Protein AF-A0AAV6HVQ5-F1 (afdb_monomer)

Solvent-accessible surface area (backbone atoms only — not comparable to full-atom values): 6352 Å² total; per-residue (Å²): 132,84,78,83,80,90,80,82,89,80,84,79,56,62,56,71,58,23,52,97,43,98,58,34,70,53,54,78,46,40,84,62,50,70,72,45,87,64,33,71,59,56,48,50,54,51,52,54,52,38,47,33,43,72,65,19,50,75,50,66,46,93,86,65,82,83,90,64,89,66,85,83,63,66,71,41,69,31,67,72,52,91,55,95,87,51,50,76,41,86,52,35,37,22,36,72,49,60,131

Foldseek 3Di:
DDPDDDDDDDDDDPCVLCPPPPCNVCVVCVVVLVPDPPSVVVVVVVNLVSCCQAPFAKAADPPDDDPDDPVPDEQDFAWPDPDDVTDTDRRIGGYDYHD

Secondary structure (DSSP, 8-state):
-PPPP--------HHHHHTTSTTTHHHHHHHHHTTSTTHHHHHHHHHHHHHHHHH-EEEE-TT----S--TT--SEEEES-SSTTPPEEEEEEEEPPP-

InterPro domains:
  IPR007577 Glycosyltransferase, DXD sugar-binding motif [PF04488] (10-74)
  IPR029044 Nucleotide-diphospho-sugar transferases [SSF53448] (6-98)
  IPR044789 Putative alpha 1,4-glycosyltransferase, plant [PTHR47213] (4-98)

Sequence (99 aa):
MFASFKVAVVMPNLDELLKDTPTHIFASVWFEWRKINFYATHYSELVRLAALYKYGGLYLDSDILVLRPLSSLNNTVGLEDLQAGSSLNGAVMSFGKHR

Radius of gyration: 15.58 Å; Cα contacts (8 Å, |Δi|>4): 96; chains: 1; bounding box: 38×40×37 Å

Structure (mmCIF, N/CA/C/O backbone):
data_AF-A0AAV6HVQ5-F1
#
_entry.id   AF-A0AAV6HVQ5-F1
#
loop_
_atom_site.group_PDB
_atom_site.id
_atom_site.type_symbol
_atom_site.label_atom_id
_atom_site.label_alt_id
_atom_site.label_comp_id
_atom_site.label_asym_id
_atom_site.label_entity_id
_atom_site.label_seq_id
_atom_site.pdbx_PDB_ins_code
_atom_site.Cartn_x
_atom_site.Cartn_y
_atom_site.Cartn_z
_atom_site.occupancy
_atom_site.B_iso_or_equiv
_atom_site.auth_seq_id
_atom_site.auth_comp_id
_atom_site.auth_asym_id
_atom_site.auth_atom_id
_atom_site.pdbx_PDB_model_num
ATOM 1 N N . MET A 1 1 ? -18.124 -14.095 22.146 1.00 42.81 1 MET A N 1
ATOM 2 C CA . MET A 1 1 ? -17.723 -15.013 21.059 1.00 42.81 1 MET A CA 1
ATOM 3 C C . MET A 1 1 ? -16.739 -14.252 20.189 1.00 42.81 1 MET A C 1
ATOM 5 O O . MET A 1 1 ? -17.147 -13.288 19.556 1.00 42.81 1 MET A O 1
ATOM 9 N N . PHE A 1 2 ? -15.443 -14.564 20.257 1.00 48.34 2 PHE A N 1
ATOM 10 C CA . PHE A 1 2 ? -14.461 -13.921 19.382 1.00 48.34 2 PHE A CA 1
ATOM 11 C C . PHE A 1 2 ? -14.695 -14.446 17.965 1.00 48.34 2 PHE A C 1
ATOM 13 O O . PHE A 1 2 ? -14.650 -15.655 17.747 1.00 48.34 2 PHE A O 1
ATOM 20 N N . ALA A 1 3 ? -15.028 -13.564 17.026 1.00 63.44 3 ALA A N 1
ATOM 21 C CA . ALA A 1 3 ? -15.105 -13.947 15.625 1.00 63.44 3 ALA A CA 1
ATOM 22 C C . ALA A 1 3 ? -13.708 -14.395 15.170 1.00 63.44 3 ALA A C 1
ATOM 24 O O . ALA A 1 3 ? -12.722 -13.701 15.415 1.00 63.44 3 ALA A O 1
ATOM 25 N N . SER A 1 4 ? -13.610 -15.559 14.529 1.00 79.44 4 SER A N 1
ATOM 26 C CA . SER A 1 4 ? -12.364 -16.005 13.908 1.00 79.44 4 SER A CA 1
ATOM 27 C C . SER A 1 4 ? -12.012 -15.057 12.759 1.00 79.44 4 SER A C 1
ATOM 29 O O . SER A 1 4 ? -12.784 -14.939 11.802 1.00 79.44 4 SER A O 1
ATOM 31 N N . PHE A 1 5 ? -10.864 -14.387 12.837 1.00 80.69 5 PHE A N 1
ATOM 32 C CA . PHE A 1 5 ? -10.365 -13.568 11.736 1.00 80.69 5 PHE A CA 1
ATOM 33 C C . PHE A 1 5 ? -9.918 -14.462 10.576 1.00 80.69 5 PHE A C 1
ATOM 35 O O . PHE A 1 5 ? -9.244 -15.472 10.778 1.00 80.69 5 PHE A O 1
ATOM 42 N N . LYS A 1 6 ? -10.282 -14.083 9.348 1.00 88.19 6 LYS A N 1
ATOM 43 C CA . LYS A 1 6 ? -9.747 -14.702 8.131 1.00 88.19 6 LYS A CA 1
ATOM 44 C C . LYS A 1 6 ? -8.474 -13.958 7.753 1.00 88.19 6 LYS A C 1
ATOM 46 O O . LYS A 1 6 ? -8.549 -12.835 7.265 1.00 88.19 6 LYS A O 1
ATOM 51 N N . VAL A 1 7 ? -7.327 -14.574 8.007 1.00 88.19 7 VAL A N 1
ATOM 52 C CA . VAL A 1 7 ? -6.012 -14.008 7.692 1.00 88.19 7 VAL A CA 1
ATOM 53 C C . VAL A 1 7 ? -5.368 -14.857 6.605 1.00 88.19 7 VAL A C 1
ATOM 55 O O . VAL A 1 7 ? -5.323 -16.080 6.719 1.00 88.19 7 VAL A O 1
ATOM 58 N N . ALA A 1 8 ? -4.874 -14.204 5.557 1.00 91.88 8 ALA A N 1
ATOM 59 C CA . ALA A 1 8 ? -4.055 -14.821 4.524 1.00 91.88 8 ALA A CA 1
ATOM 60 C C . ALA A 1 8 ? -2.690 -14.132 4.508 1.00 91.88 8 ALA A C 1
ATOM 62 O O . ALA A 1 8 ? -2.615 -12.905 4.546 1.00 91.88 8 ALA A O 1
ATOM 63 N N . VAL A 1 9 ? -1.622 -14.924 4.446 1.00 91.38 9 VAL A N 1
ATOM 64 C CA . VAL A 1 9 ? -0.256 -14.426 4.262 1.00 91.38 9 VAL A CA 1
ATOM 65 C C . VAL A 1 9 ? 0.146 -14.747 2.834 1.00 91.38 9 VAL A C 1
ATOM 67 O O . VAL A 1 9 ? 0.098 -15.905 2.420 1.00 91.38 9 VAL A O 1
ATOM 70 N N . VAL A 1 10 ? 0.503 -13.719 2.073 1.00 89.25 10 VAL A N 1
ATOM 71 C CA . VAL A 1 10 ? 0.854 -13.843 0.658 1.00 89.25 10 VAL A CA 1
ATOM 72 C C . VAL A 1 10 ? 2.184 -13.153 0.395 1.00 89.25 10 VAL A C 1
ATOM 74 O O . VAL A 1 10 ? 2.457 -12.089 0.946 1.00 89.25 10 VAL A O 1
ATOM 77 N N . MET A 1 11 ? 3.000 -13.749 -0.471 1.00 89.75 11 MET A N 1
ATOM 78 C CA . MET A 1 11 ? 4.135 -13.070 -1.088 1.00 89.75 11 MET A CA 1
ATOM 79 C C . MET A 1 11 ? 3.723 -12.734 -2.524 1.00 89.75 11 MET A C 1
ATOM 81 O O . MET A 1 11 ? 3.706 -13.638 -3.361 1.00 89.75 11 MET A O 1
ATOM 85 N N . PRO A 1 12 ? 3.316 -11.488 -2.820 1.00 84.69 12 PRO A N 1
ATOM 86 C CA . PRO A 1 12 ? 2.873 -11.147 -4.161 1.00 84.69 12 PRO A CA 1
ATOM 87 C C . PRO A 1 12 ? 4.039 -11.264 -5.147 1.00 84.69 12 PRO A C 1
ATOM 89 O O . PRO A 1 12 ? 5.144 -10.789 -4.876 1.00 84.69 12 PRO A O 1
ATOM 92 N N . ASN A 1 13 ? 3.784 -11.866 -6.310 1.00 92.56 13 ASN A N 1
ATOM 93 C CA . ASN A 1 13 ? 4.664 -11.698 -7.457 1.00 92.56 13 ASN A CA 1
ATOM 94 C C . ASN A 1 13 ? 4.590 -10.226 -7.879 1.00 92.56 13 ASN A C 1
ATOM 96 O O . ASN A 1 13 ? 3.509 -9.718 -8.185 1.00 92.56 13 ASN A O 1
ATOM 100 N N . LEU A 1 14 ? 5.730 -9.535 -7.851 1.00 91.69 14 LEU A N 1
ATOM 101 C CA . LEU A 1 14 ? 5.773 -8.104 -8.122 1.00 91.69 14 LEU A CA 1
ATOM 102 C C . LEU A 1 14 ? 5.289 -7.782 -9.537 1.00 91.69 14 LEU A C 1
ATOM 104 O O . LEU A 1 14 ? 4.488 -6.872 -9.701 1.00 91.69 14 LEU A O 1
ATOM 108 N N . ASP A 1 15 ? 5.718 -8.541 -10.544 1.00 94.56 15 ASP A N 1
ATOM 109 C CA . ASP A 1 15 ? 5.301 -8.303 -11.928 1.00 94.56 15 ASP A CA 1
ATOM 110 C C . ASP A 1 15 ? 3.778 -8.438 -12.076 1.00 94.56 15 ASP A C 1
ATOM 112 O O . ASP A 1 15 ? 3.123 -7.553 -12.619 1.00 94.56 15 ASP A O 1
ATOM 116 N N . GLU A 1 16 ? 3.182 -9.475 -11.482 1.00 95.31 16 GLU A N 1
ATOM 117 C CA . GLU A 1 16 ? 1.728 -9.682 -11.503 1.00 95.31 16 GLU A CA 1
ATOM 118 C C . GLU A 1 16 ? 0.955 -8.607 -10.732 1.00 95.31 16 GLU A C 1
ATOM 120 O O . GLU A 1 16 ? -0.132 -8.193 -11.155 1.00 95.31 16 GLU A O 1
ATOM 125 N N . LEU A 1 17 ? 1.488 -8.151 -9.595 1.00 95.12 17 LEU A N 1
ATOM 126 C CA . LEU A 1 17 ? 0.873 -7.089 -8.803 1.00 95.12 17 LEU A CA 1
ATOM 127 C C . LEU A 1 17 ? 0.857 -5.773 -9.583 1.00 95.12 17 LEU A C 1
ATOM 129 O O . LEU A 1 17 ? -0.178 -5.109 -9.622 1.00 95.12 17 LEU A O 1
ATOM 133 N N . LEU A 1 18 ? 1.984 -5.425 -10.208 1.00 95.81 18 LEU A N 1
ATOM 134 C CA . LEU A 1 18 ? 2.147 -4.177 -10.952 1.00 95.81 18 LEU A CA 1
ATOM 135 C C . LEU A 1 18 ? 1.556 -4.237 -12.365 1.00 95.81 18 LEU A C 1
ATOM 137 O O . LEU A 1 18 ? 1.361 -3.198 -12.987 1.00 95.81 18 LEU A O 1
ATOM 141 N N . LYS A 1 19 ? 1.250 -5.427 -12.887 1.00 95.94 19 LYS A N 1
ATOM 142 C CA . LYS A 1 19 ? 0.605 -5.570 -14.190 1.00 95.94 19 LYS A CA 1
ATOM 143 C C . LYS A 1 19 ? -0.693 -4.762 -14.245 1.00 95.94 19 LYS A C 1
ATOM 145 O O . LYS A 1 19 ? -1.531 -4.867 -13.340 1.00 95.94 19 LYS A O 1
ATOM 150 N N . ASP A 1 20 ? -0.843 -4.013 -15.336 1.00 93.88 20 ASP A N 1
ATOM 151 C CA . ASP A 1 20 ? -1.959 -3.103 -15.627 1.00 93.88 20 ASP A CA 1
ATOM 152 C C . ASP A 1 20 ? -2.061 -1.897 -14.672 1.00 93.88 20 ASP A C 1
ATOM 154 O O . ASP A 1 20 ? -3.092 -1.230 -14.610 1.00 93.88 20 ASP A O 1
ATOM 158 N N . THR A 1 21 ? -0.989 -1.580 -13.938 1.00 94.69 21 THR A N 1
ATOM 159 C CA . THR A 1 21 ? -0.864 -0.321 -13.194 1.00 94.69 21 THR A CA 1
ATOM 160 C C . THR A 1 21 ? 0.116 0.625 -13.902 1.00 94.69 21 THR A C 1
ATOM 162 O O . THR A 1 21 ? 1.017 0.175 -14.620 1.00 94.69 21 THR A O 1
ATOM 165 N N . PRO A 1 22 ? 0.042 1.948 -13.650 1.00 94.19 22 PRO A N 1
ATOM 166 C CA . PRO A 1 22 ? 1.055 2.897 -14.126 1.00 94.19 22 PRO A CA 1
ATOM 167 C C . PRO A 1 22 ? 2.482 2.576 -13.653 1.00 94.19 22 PRO A C 1
ATOM 169 O O . PRO A 1 22 ? 3.453 3.097 -14.197 1.00 94.19 22 PRO A O 1
ATOM 172 N N . THR A 1 23 ? 2.622 1.729 -12.631 1.00 94.25 23 THR A N 1
ATOM 173 C CA . THR A 1 23 ? 3.898 1.369 -12.021 1.00 94.25 23 THR A CA 1
ATOM 174 C C . THR A 1 23 ? 4.485 0.059 -12.553 1.00 94.25 23 THR A C 1
ATOM 176 O O . THR A 1 23 ? 5.551 -0.341 -12.089 1.00 94.25 23 THR A O 1
ATOM 179 N N . HIS A 1 24 ? 3.885 -0.586 -13.566 1.00 95.88 24 HIS A N 1
ATOM 180 C CA . HIS A 1 24 ? 4.426 -1.827 -14.152 1.00 95.88 24 HIS A CA 1
ATOM 181 C C . HIS A 1 24 ? 5.877 -1.688 -14.629 1.00 95.88 24 HIS A C 1
ATOM 183 O O . HIS A 1 24 ? 6.676 -2.610 -14.480 1.00 95.88 24 HIS A O 1
ATOM 189 N N . ILE A 1 25 ? 6.265 -0.496 -15.087 1.00 92.62 25 ILE A N 1
ATOM 190 C CA . ILE A 1 25 ? 7.645 -0.184 -15.482 1.00 92.62 25 ILE A CA 1
ATOM 191 C C . ILE A 1 25 ? 8.685 -0.541 -14.403 1.00 92.62 25 ILE A C 1
ATOM 193 O O . ILE A 1 25 ? 9.802 -0.930 -14.743 1.00 92.62 25 ILE A O 1
ATOM 197 N N . PHE A 1 26 ? 8.327 -0.485 -13.114 1.00 91.88 26 PHE A N 1
ATOM 198 C CA . PHE A 1 26 ? 9.240 -0.793 -12.010 1.00 91.88 26 PHE A CA 1
ATOM 199 C C . PHE A 1 26 ? 9.591 -2.283 -11.916 1.00 91.88 26 PHE A C 1
ATOM 201 O O . PHE A 1 26 ? 10.669 -2.615 -11.422 1.00 91.88 26 PHE A O 1
ATOM 208 N N . ALA A 1 27 ? 8.752 -3.180 -12.449 1.00 92.25 27 ALA A N 1
ATOM 209 C CA . ALA A 1 27 ? 9.073 -4.605 -12.534 1.00 92.25 27 ALA A CA 1
ATOM 210 C C . ALA A 1 27 ? 10.323 -4.846 -13.400 1.00 92.25 27 ALA A C 1
ATOM 212 O O . ALA A 1 27 ? 11.174 -5.664 -13.055 1.00 92.25 27 ALA A O 1
ATOM 213 N N . SER A 1 28 ? 10.483 -4.073 -14.482 1.00 90.44 28 SER A N 1
ATOM 214 C CA . SER A 1 28 ? 11.608 -4.213 -15.417 1.00 90.44 28 SER A CA 1
ATOM 215 C C . SER A 1 28 ? 12.960 -3.776 -14.839 1.00 90.44 28 SER A C 1
ATOM 217 O O . SER A 1 28 ? 13.998 -4.316 -15.215 1.00 90.44 28 SER A O 1
ATOM 219 N N . VAL A 1 29 ? 12.960 -2.834 -13.890 1.00 89.69 29 VAL A N 1
ATOM 220 C CA . VAL A 1 29 ? 14.182 -2.269 -13.283 1.00 89.69 29 VAL A CA 1
ATOM 221 C C . VAL A 1 29 ? 14.475 -2.829 -11.891 1.00 89.69 29 VAL A C 1
ATOM 223 O O . VAL A 1 29 ? 15.441 -2.424 -11.245 1.00 89.69 29 VAL A O 1
ATOM 226 N N . TRP A 1 30 ? 13.673 -3.791 -11.433 1.00 87.00 30 TRP A N 1
ATOM 227 C CA . TRP A 1 30 ? 13.722 -4.376 -10.094 1.00 87.00 30 TRP A CA 1
ATOM 228 C C . TRP A 1 30 ? 15.128 -4.776 -9.627 1.00 87.00 30 TRP A C 1
ATOM 230 O O . TRP A 1 30 ? 15.534 -4.461 -8.507 1.00 87.00 30 TRP A O 1
ATOM 240 N N . PHE A 1 31 ? 15.892 -5.453 -10.490 1.00 88.56 31 PHE A N 1
ATOM 241 C CA . PHE A 1 31 ? 17.222 -5.968 -10.151 1.00 88.56 31 PHE A CA 1
ATOM 242 C C . PHE A 1 31 ? 18.257 -4.878 -9.874 1.00 88.56 31 PHE A C 1
ATOM 244 O O . PHE A 1 31 ? 19.170 -5.104 -9.079 1.00 88.56 31 PHE A O 1
ATOM 251 N N . GLU A 1 32 ? 18.112 -3.706 -10.485 1.00 90.12 32 GLU A N 1
ATOM 252 C CA . GLU A 1 32 ? 18.962 -2.553 -10.191 1.00 90.12 32 GLU A CA 1
ATOM 253 C C . GLU A 1 32 ? 18.413 -1.771 -9.005 1.00 90.12 32 GLU A C 1
ATOM 255 O O . GLU A 1 32 ? 19.159 -1.362 -8.116 1.00 90.12 32 GLU A O 1
ATOM 260 N N . TRP A 1 33 ? 17.090 -1.653 -8.928 1.00 87.62 33 TRP A N 1
ATOM 261 C CA . TRP A 1 33 ? 16.427 -0.928 -7.856 1.00 87.62 33 TRP A CA 1
ATOM 262 C C . TRP A 1 33 ? 16.677 -1.556 -6.481 1.00 87.62 33 TRP A C 1
ATOM 264 O O . TRP A 1 33 ? 16.884 -0.838 -5.515 1.00 87.62 33 TRP A O 1
ATOM 274 N N . ARG A 1 34 ? 16.810 -2.883 -6.376 1.00 88.69 34 ARG A N 1
ATOM 275 C CA . ARG A 1 34 ? 17.172 -3.564 -5.113 1.00 88.69 34 ARG A CA 1
ATOM 276 C C . ARG A 1 34 ? 18.558 -3.247 -4.549 1.00 88.69 34 ARG A C 1
ATOM 278 O O . ARG A 1 34 ? 18.878 -3.717 -3.460 1.00 88.69 34 ARG A O 1
ATOM 285 N N . LYS A 1 35 ? 19.386 -2.502 -5.284 1.00 92.75 35 LYS A N 1
ATOM 286 C CA . LYS A 1 35 ? 20.738 -2.104 -4.868 1.00 92.75 35 LYS A CA 1
ATOM 287 C C . LYS A 1 35 ? 20.787 -0.683 -4.300 1.00 92.75 35 LYS A C 1
ATOM 289 O O . LYS A 1 35 ? 21.829 -0.285 -3.786 1.00 92.75 35 LYS A O 1
ATOM 294 N N . ILE A 1 36 ? 19.705 0.092 -4.409 1.00 89.75 36 ILE A N 1
ATOM 295 C CA . ILE A 1 36 ? 19.678 1.479 -3.933 1.00 89.75 36 ILE A CA 1
ATOM 296 C C . ILE A 1 36 ? 19.483 1.547 -2.414 1.00 89.75 36 ILE A C 1
ATOM 298 O O . ILE A 1 36 ? 18.907 0.651 -1.791 1.00 89.75 36 ILE A O 1
ATOM 302 N N . ASN A 1 37 ? 19.901 2.664 -1.823 1.00 93.62 37 ASN A N 1
ATOM 303 C CA . ASN A 1 37 ? 19.598 2.974 -0.428 1.00 93.62 37 ASN A CA 1
ATOM 304 C C . ASN A 1 37 ? 18.081 3.098 -0.213 1.00 93.62 37 ASN A C 1
ATOM 306 O O . ASN A 1 37 ? 17.369 3.592 -1.081 1.00 93.62 37 ASN A O 1
ATOM 310 N N . PHE A 1 38 ? 17.595 2.680 0.959 1.00 91.69 38 PHE A N 1
ATOM 311 C CA . PHE A 1 38 ? 16.169 2.728 1.333 1.00 91.69 38 PHE A CA 1
ATOM 312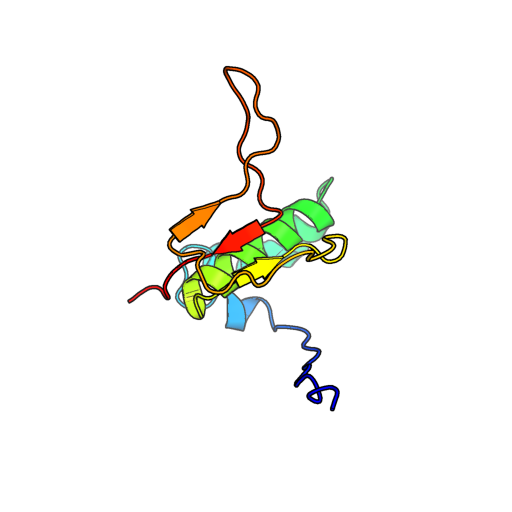 C C . PHE A 1 38 ? 15.236 1.883 0.455 1.00 91.69 38 PHE A C 1
ATOM 314 O O . PHE A 1 38 ? 14.022 2.083 0.459 1.00 91.69 38 PHE A O 1
ATOM 321 N N . TYR A 1 39 ? 15.776 0.892 -0.258 1.00 91.88 39 TYR A N 1
ATOM 322 C CA . TYR A 1 39 ? 14.989 -0.002 -1.102 1.00 91.88 39 TYR A CA 1
ATOM 323 C C . TYR A 1 39 ? 13.781 -0.617 -0.385 1.00 91.88 39 TYR A C 1
ATOM 325 O O . TYR A 1 39 ? 12.695 -0.622 -0.950 1.00 91.88 39 TYR A O 1
ATOM 333 N N . ALA A 1 40 ? 13.931 -1.093 0.857 1.00 91.19 40 ALA A N 1
ATOM 334 C CA . ALA A 1 40 ? 12.813 -1.681 1.599 1.00 91.19 40 ALA A CA 1
ATOM 335 C C . ALA A 1 40 ? 11.657 -0.681 1.783 1.00 91.19 40 ALA A C 1
ATOM 337 O O . ALA A 1 40 ? 10.497 -1.036 1.577 1.00 91.19 40 ALA A O 1
ATOM 338 N N . THR A 1 41 ? 11.981 0.578 2.088 1.00 92.31 41 THR A N 1
ATOM 339 C CA . THR A 1 41 ? 11.008 1.665 2.226 1.00 92.31 41 THR A CA 1
ATOM 340 C C . THR A 1 41 ? 10.304 1.922 0.897 1.00 92.31 41 THR A C 1
ATOM 342 O O . THR A 1 41 ? 9.086 1.786 0.816 1.00 92.31 41 THR A O 1
ATOM 345 N N . HIS A 1 42 ? 11.051 2.189 -0.178 1.00 91.75 42 HIS A N 1
ATOM 346 C CA . HIS A 1 42 ? 10.466 2.450 -1.501 1.00 91.75 42 HIS A CA 1
ATOM 347 C C . HIS A 1 42 ? 9.678 1.261 -2.056 1.00 91.75 42 HIS A C 1
ATOM 349 O O . HIS A 1 42 ? 8.648 1.438 -2.705 1.00 91.75 42 HIS A O 1
ATOM 355 N N . TYR A 1 43 ? 10.132 0.043 -1.772 1.00 92.56 43 TYR A N 1
ATOM 356 C CA . TYR A 1 43 ? 9.428 -1.166 -2.158 1.00 92.56 43 TYR A CA 1
ATOM 357 C C . TYR A 1 43 ? 8.084 -1.286 -1.443 1.00 92.56 43 TYR A C 1
ATOM 359 O O . TYR A 1 43 ? 7.076 -1.563 -2.090 1.00 92.56 43 TYR A O 1
ATOM 367 N N . SER A 1 44 ? 8.049 -1.027 -0.133 1.00 93.44 44 SER A N 1
ATOM 368 C CA . SER A 1 44 ? 6.796 -1.036 0.624 1.00 93.44 44 SER A CA 1
ATOM 369 C C . SER A 1 44 ? 5.807 0.026 0.128 1.00 93.44 44 SER A C 1
ATOM 371 O O . SER A 1 44 ? 4.639 -0.308 -0.057 1.00 93.44 44 SER A O 1
ATOM 373 N N . GLU A 1 45 ? 6.275 1.241 -0.206 1.00 94.62 45 GLU A N 1
ATOM 374 C CA . GLU A 1 45 ? 5.465 2.299 -0.844 1.00 94.62 45 GLU A CA 1
ATOM 375 C C . GLU A 1 45 ? 4.847 1.829 -2.164 1.00 94.62 45 GLU A C 1
ATOM 377 O O . GLU A 1 45 ? 3.645 1.973 -2.401 1.00 94.62 45 GLU A O 1
ATOM 382 N N . LEU A 1 46 ? 5.659 1.222 -3.029 1.00 95.06 46 LEU A N 1
ATOM 383 C CA . LEU A 1 46 ? 5.189 0.740 -4.320 1.00 95.06 46 LEU A CA 1
ATOM 384 C C . LEU A 1 46 ? 4.139 -0.366 -4.157 1.00 95.06 46 LEU A C 1
ATOM 386 O O . LEU A 1 46 ? 3.080 -0.312 -4.785 1.00 95.06 46 LEU A O 1
ATOM 390 N N . VAL A 1 47 ? 4.419 -1.361 -3.313 1.00 95.00 47 VAL A N 1
ATOM 391 C CA . VAL A 1 47 ? 3.530 -2.511 -3.101 1.00 95.00 47 VAL A CA 1
ATOM 392 C C . VAL A 1 47 ? 2.196 -2.070 -2.507 1.00 95.00 47 VAL A C 1
ATOM 394 O O . VAL A 1 47 ? 1.153 -2.503 -3.002 1.00 95.00 47 VAL A O 1
ATOM 397 N N . ARG A 1 48 ? 2.194 -1.188 -1.497 1.00 95.69 48 ARG A N 1
ATOM 398 C CA . ARG A 1 48 ? 0.944 -0.732 -0.868 1.00 95.69 48 ARG A CA 1
ATOM 399 C C . ARG A 1 48 ? 0.063 0.046 -1.837 1.00 95.69 48 ARG A C 1
ATOM 401 O O . ARG A 1 48 ? -1.137 -0.215 -1.914 1.00 95.69 48 ARG A O 1
ATOM 408 N N . LEU A 1 49 ? 0.654 0.945 -2.624 1.00 96.00 49 LEU A N 1
ATOM 409 C CA . LEU A 1 49 ? -0.089 1.749 -3.590 1.00 96.00 49 LEU A CA 1
ATOM 410 C C . LEU A 1 49 ? -0.605 0.890 -4.747 1.00 96.00 49 LEU A C 1
ATOM 412 O O . LEU A 1 49 ? -1.757 1.044 -5.145 1.00 96.00 49 LEU A O 1
ATOM 416 N N . ALA A 1 50 ? 0.194 -0.054 -5.250 1.00 96.31 50 ALA A N 1
ATOM 417 C CA . ALA A 1 50 ? -0.242 -0.973 -6.300 1.00 96.31 50 ALA A CA 1
ATOM 418 C C . ALA A 1 50 ? -1.376 -1.897 -5.829 1.00 96.31 50 ALA A C 1
ATOM 420 O O . ALA A 1 50 ? -2.349 -2.100 -6.557 1.00 96.31 50 ALA A O 1
ATOM 421 N N . ALA A 1 51 ? -1.293 -2.416 -4.600 1.00 95.44 51 ALA A N 1
ATOM 422 C CA . ALA A 1 51 ? -2.353 -3.228 -4.014 1.00 95.44 51 ALA A CA 1
ATOM 423 C C . ALA A 1 51 ? -3.655 -2.429 -3.860 1.00 95.44 51 ALA A C 1
ATOM 425 O O . ALA A 1 51 ? -4.709 -2.888 -4.302 1.00 95.44 51 ALA A O 1
ATOM 426 N N . LEU A 1 52 ? -3.582 -1.211 -3.311 1.00 96.44 52 LEU A N 1
ATOM 427 C CA . LEU A 1 52 ? -4.741 -0.321 -3.192 1.00 96.44 52 LEU A CA 1
ATOM 428 C C . LEU A 1 52 ? -5.320 0.058 -4.556 1.00 96.44 52 LEU A C 1
ATOM 430 O O . LEU A 1 52 ? -6.535 0.063 -4.721 1.00 96.44 52 LEU A O 1
ATOM 434 N N . TYR A 1 53 ? -4.479 0.316 -5.556 1.00 96.00 53 TYR A N 1
ATOM 435 C CA . TYR A 1 53 ? -4.935 0.609 -6.912 1.00 96.00 53 TYR A CA 1
ATOM 436 C C . TYR A 1 53 ? -5.731 -0.567 -7.501 1.00 96.00 53 TYR A C 1
ATOM 438 O O . TYR A 1 53 ? -6.843 -0.388 -8.000 1.00 96.00 53 TYR A O 1
ATOM 446 N N . LYS A 1 54 ? -5.192 -1.788 -7.392 1.00 94.19 54 LYS A N 1
ATOM 447 C CA .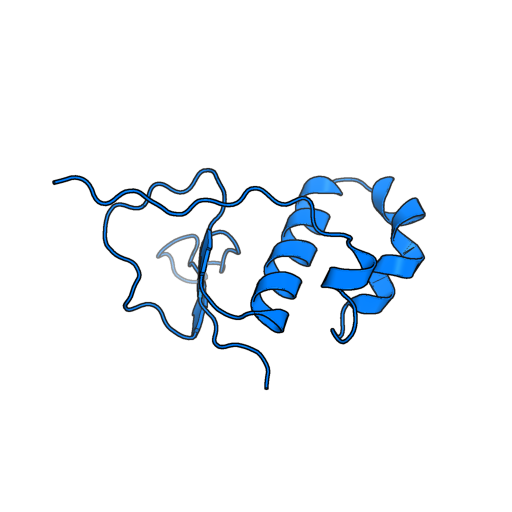 LYS A 1 54 ? -5.751 -2.989 -8.030 1.00 94.19 54 LYS A CA 1
ATOM 448 C C . LYS A 1 54 ? -6.960 -3.568 -7.298 1.00 94.19 54 LYS A C 1
ATOM 450 O O . LYS A 1 54 ? -7.864 -4.111 -7.936 1.00 94.19 54 LYS A O 1
ATOM 455 N N . TYR A 1 55 ? -6.988 -3.463 -5.974 1.00 94.38 55 TYR A N 1
ATOM 456 C CA . TYR A 1 55 ? -7.992 -4.130 -5.143 1.00 94.38 55 TYR A CA 1
ATOM 457 C C . TYR A 1 55 ? -8.883 -3.163 -4.360 1.00 94.38 55 TYR A C 1
ATOM 459 O O . TYR A 1 55 ? -9.980 -3.552 -3.961 1.00 94.38 55 TYR A O 1
ATOM 467 N N . GLY A 1 56 ? -8.466 -1.908 -4.186 1.00 96.06 56 GLY A N 1
ATOM 468 C CA . GLY A 1 56 ? -9.068 -1.002 -3.213 1.00 96.06 56 GLY A CA 1
ATOM 469 C C . GLY A 1 56 ? -8.903 -1.518 -1.782 1.00 96.06 56 GLY A C 1
ATOM 470 O O . GLY A 1 56 ? -8.114 -2.422 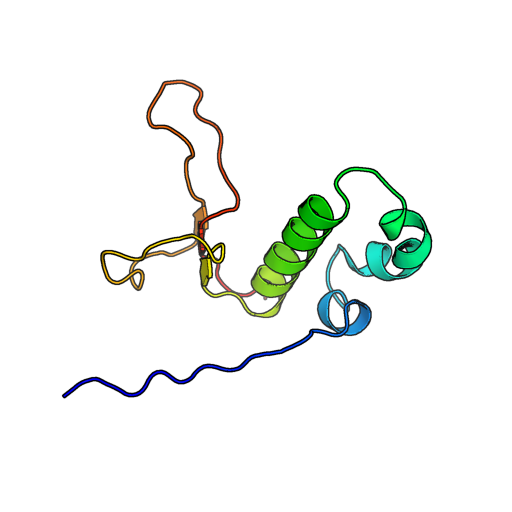-1.503 1.00 96.06 56 GLY A O 1
ATOM 471 N N . GLY A 1 57 ? -9.692 -0.959 -0.871 1.00 96.25 57 GLY A N 1
ATOM 472 C CA . GLY A 1 57 ? -9.741 -1.371 0.526 1.00 96.25 57 GLY A CA 1
ATOM 473 C C . GLY A 1 57 ? -8.864 -0.510 1.427 1.00 96.25 57 GLY A C 1
ATOM 474 O O . GLY A 1 57 ? -8.643 0.667 1.152 1.00 96.25 57 GLY A O 1
ATOM 475 N N . LEU A 1 58 ? -8.420 -1.109 2.532 1.00 96.50 58 LEU A N 1
ATOM 476 C CA . LEU A 1 58 ? -7.665 -0.466 3.602 1.00 96.50 58 LEU A CA 1
ATOM 477 C C . LEU A 1 58 ? -6.253 -1.052 3.663 1.00 96.50 58 LEU A C 1
ATOM 479 O O . LEU A 1 58 ? -6.090 -2.265 3.783 1.00 96.50 58 LEU A O 1
ATOM 483 N N . TYR A 1 59 ? -5.253 -0.179 3.639 1.00 96.88 59 TYR A N 1
ATOM 484 C CA . TYR A 1 59 ? -3.868 -0.496 3.952 1.00 96.88 59 TYR A CA 1
ATOM 485 C C . TYR A 1 59 ? -3.506 0.042 5.337 1.00 96.88 59 TYR A C 1
ATOM 487 O O . TYR A 1 59 ? -3.901 1.157 5.692 1.00 96.88 59 TYR A O 1
ATOM 495 N N . LEU A 1 60 ? -2.736 -0.751 6.082 1.00 96.94 60 LEU A N 1
ATOM 496 C CA . LEU A 1 60 ? -2.153 -0.410 7.375 1.00 96.94 60 LEU A CA 1
ATOM 497 C C . LEU A 1 60 ? -0.700 -0.889 7.395 1.00 96.94 60 LEU A C 1
ATOM 499 O O . LEU A 1 60 ? -0.434 -2.026 6.992 1.00 96.94 60 LEU A O 1
ATOM 503 N N . ASP A 1 61 ? 0.215 -0.065 7.902 1.00 95.50 61 ASP A N 1
ATOM 504 C CA . ASP A 1 61 ? 1.537 -0.556 8.289 1.00 95.50 61 ASP A CA 1
ATOM 505 C C . ASP A 1 61 ? 1.413 -1.579 9.435 1.00 95.50 61 ASP A C 1
ATOM 507 O O . ASP A 1 61 ? 0.464 -1.574 10.227 1.00 95.50 61 ASP A O 1
ATOM 511 N N . SER A 1 62 ? 2.361 -2.516 9.505 1.00 92.81 62 SER A N 1
ATOM 512 C CA . SER A 1 62 ? 2.289 -3.661 10.426 1.00 92.81 62 SER A CA 1
ATOM 513 C C . SER A 1 62 ? 2.446 -3.295 11.903 1.00 92.81 62 SER A C 1
ATOM 515 O O . SER A 1 62 ? 2.174 -4.120 12.771 1.00 92.81 62 SER A O 1
ATOM 517 N N . ASP A 1 63 ? 2.921 -2.088 12.187 1.00 94.12 63 ASP A N 1
ATOM 518 C CA . ASP A 1 63 ? 3.120 -1.522 13.521 1.00 94.12 63 ASP A CA 1
ATOM 519 C C . ASP A 1 63 ? 1.951 -0.628 13.977 1.00 94.12 63 ASP A C 1
ATOM 521 O O . ASP A 1 63 ? 2.000 -0.040 15.060 1.00 94.12 63 ASP A O 1
ATOM 525 N N . ILE A 1 64 ? 0.855 -0.575 13.211 1.00 93.94 64 ILE A N 1
ATOM 526 C CA . ILE A 1 64 ? -0.353 0.161 13.587 1.00 93.94 64 ILE A CA 1
ATOM 527 C C . ILE A 1 64 ? -1.226 -0.649 14.551 1.00 93.94 64 ILE A C 1
ATOM 529 O O . ILE A 1 64 ? -1.715 -1.738 14.242 1.00 93.94 64 ILE A O 1
ATOM 533 N N . LEU A 1 65 ? -1.520 -0.054 15.710 1.00 94.75 65 LEU A N 1
ATOM 534 C CA . LEU A 1 65 ? -2.508 -0.569 16.655 1.00 94.75 65 LEU A CA 1
ATOM 535 C C . LEU A 1 65 ? -3.896 0.029 16.379 1.00 94.75 65 LEU A C 1
ATOM 537 O O . LEU A 1 65 ? -4.138 1.218 16.588 1.00 94.75 65 LEU A O 1
ATOM 541 N N . VAL A 1 66 ? -4.846 -0.810 15.966 1.00 94.44 66 VAL A N 1
ATOM 542 C CA . VAL A 1 66 ? -6.226 -0.387 15.683 1.00 94.44 66 VAL A CA 1
ATOM 543 C C . VAL A 1 66 ? -7.060 -0.359 16.967 1.00 94.44 66 VAL A C 1
ATOM 545 O O . VAL A 1 66 ? -7.394 -1.399 17.529 1.00 94.44 66 VAL A O 1
ATOM 548 N N . LEU A 1 67 ? -7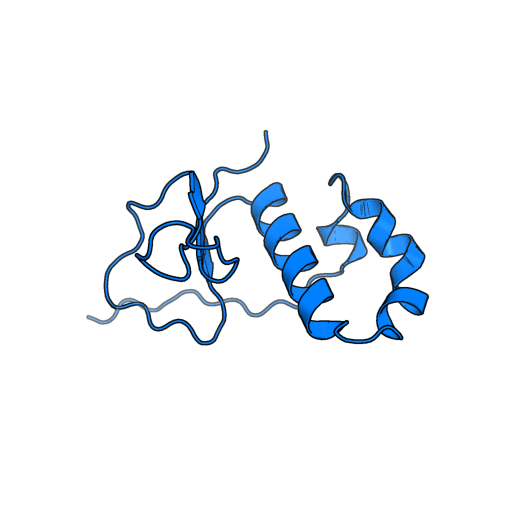.440 0.842 17.416 1.00 95.62 67 LEU A N 1
ATOM 549 C CA . LEU A 1 67 ? -8.226 1.037 18.646 1.00 95.62 67 LEU A CA 1
ATOM 550 C C . LEU A 1 67 ? -9.746 1.017 18.427 1.00 95.62 67 LEU A C 1
ATOM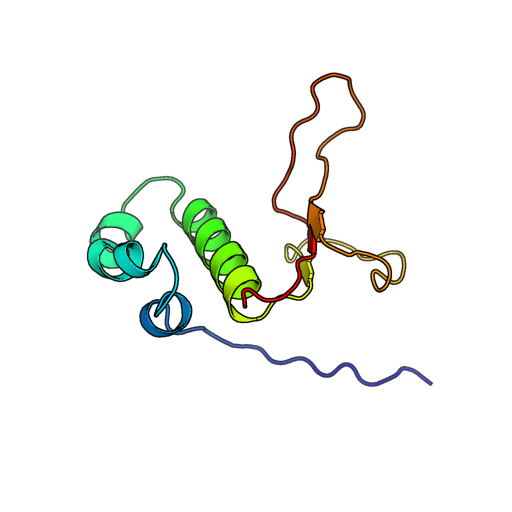 552 O O . LEU A 1 67 ? -10.508 0.826 19.374 1.00 95.62 67 LEU A O 1
ATOM 556 N N . ARG A 1 68 ? -10.206 1.276 17.198 1.00 94.38 68 ARG A N 1
ATOM 557 C CA . ARG A 1 68 ? -11.630 1.357 16.834 1.00 94.38 68 ARG A CA 1
ATOM 558 C C . ARG A 1 68 ? -11.861 0.793 15.433 1.00 94.38 68 ARG A C 1
ATOM 560 O O . ARG A 1 68 ? -10.937 0.823 14.623 1.00 94.38 68 ARG A O 1
ATOM 567 N N . PRO A 1 69 ? -13.079 0.315 15.117 1.00 93.88 69 PRO A N 1
ATOM 568 C CA . PRO A 1 69 ? -13.411 -0.117 13.765 1.00 93.88 69 PRO A CA 1
ATOM 569 C C . PRO A 1 69 ? -13.142 0.986 12.734 1.00 93.88 69 PRO A C 1
ATOM 571 O O . PRO A 1 69 ? -13.545 2.130 12.927 1.00 93.88 69 PRO A O 1
ATOM 574 N N . LEU A 1 70 ? -12.493 0.624 11.626 1.00 94.56 70 LEU A N 1
ATOM 575 C CA . LEU A 1 70 ? -12.109 1.544 10.547 1.00 94.56 70 LEU A CA 1
ATOM 576 C C . LEU A 1 70 ? -13.087 1.517 9.360 1.00 94.56 70 LEU A C 1
ATOM 578 O O . LEU A 1 70 ? -12.799 2.055 8.295 1.00 94.56 70 LEU A O 1
ATOM 582 N N . SER A 1 71 ? -14.259 0.898 9.528 1.00 91.62 71 SER A N 1
ATOM 583 C CA . SER A 1 71 ? -15.245 0.687 8.458 1.00 91.62 71 SER A CA 1
ATOM 584 C C . SER A 1 71 ? -15.854 1.973 7.891 1.00 91.62 71 SER A C 1
ATOM 586 O O . SER A 1 71 ? -16.504 1.920 6.853 1.00 91.62 71 SER A O 1
ATOM 588 N N . SER A 1 72 ? -15.675 3.115 8.558 1.00 94.38 72 SER A N 1
ATOM 589 C CA . SER A 1 72 ? -16.129 4.421 8.072 1.00 94.38 72 SER A CA 1
ATOM 590 C C . SER A 1 72 ? -15.120 5.129 7.162 1.00 94.38 72 SER A C 1
ATOM 592 O O . SER A 1 72 ? -15.462 6.166 6.599 1.00 94.38 72 SER A O 1
ATOM 594 N N . LEU A 1 73 ? -13.882 4.631 7.040 1.00 95.38 73 LEU A N 1
ATOM 595 C CA . LEU A 1 73 ? -12.862 5.265 6.203 1.00 95.38 73 LEU A CA 1
ATOM 596 C C . LEU A 1 73 ? -13.161 5.041 4.718 1.00 95.38 73 LEU A C 1
ATOM 598 O O . LEU A 1 73 ? -13.308 3.903 4.274 1.00 95.38 73 LEU A O 1
ATOM 602 N N . ASN A 1 74 ? -13.172 6.120 3.939 1.00 93.75 74 ASN A N 1
ATOM 603 C CA . ASN A 1 74 ? -13.389 6.091 2.496 1.00 93.75 74 ASN A CA 1
ATOM 604 C C . ASN A 1 74 ? -12.573 7.208 1.839 1.00 93.75 74 ASN A C 1
ATOM 606 O O . ASN A 1 74 ? -12.746 8.370 2.201 1.00 93.75 74 ASN A O 1
ATOM 610 N N . ASN A 1 75 ? -11.705 6.862 0.886 1.00 95.44 75 ASN A N 1
ATOM 611 C CA . ASN A 1 75 ? -10.802 7.801 0.205 1.00 95.44 75 ASN A CA 1
ATOM 612 C C . ASN A 1 75 ? -10.056 8.704 1.202 1.00 95.44 75 ASN A C 1
ATOM 614 O O . ASN A 1 75 ? -10.171 9.927 1.181 1.00 95.44 75 ASN A O 1
ATOM 618 N N . THR A 1 76 ? -9.346 8.070 2.132 1.00 95.12 76 THR A N 1
ATOM 619 C CA . THR A 1 76 ? -8.674 8.700 3.273 1.00 95.12 76 THR A CA 1
ATOM 620 C C . THR A 1 76 ? -7.186 8.364 3.260 1.00 95.12 76 THR A C 1
ATOM 622 O O . THR A 1 76 ? -6.812 7.237 2.941 1.00 95.12 76 THR A O 1
ATOM 625 N N . VAL A 1 77 ? -6.354 9.324 3.662 1.00 94.56 77 VAL A N 1
ATOM 626 C CA . VAL A 1 77 ? -4.914 9.159 3.911 1.00 94.56 77 VAL A CA 1
ATOM 627 C C . VAL A 1 77 ? -4.611 9.655 5.323 1.00 94.56 77 VAL A C 1
ATOM 629 O O . VAL A 1 77 ? -5.253 10.597 5.794 1.00 94.56 77 VAL A O 1
ATOM 632 N N . GLY A 1 78 ? -3.670 9.001 6.001 1.00 92.12 78 GLY A N 1
ATOM 633 C CA . GLY A 1 78 ? -3.196 9.387 7.324 1.00 92.12 78 GLY A CA 1
ATOM 634 C C . GLY A 1 78 ? -2.484 10.740 7.323 1.00 92.12 78 GLY A C 1
ATOM 635 O O . GLY A 1 78 ? -1.785 11.105 6.376 1.00 92.12 78 GLY A O 1
ATOM 636 N N . LEU A 1 79 ? -2.667 11.487 8.407 1.00 91.75 79 LEU A N 1
ATOM 637 C CA . LEU A 1 79 ? -1.941 12.721 8.686 1.00 91.75 79 LEU A CA 1
ATOM 638 C C . LEU A 1 79 ? -0.907 12.425 9.778 1.00 91.75 79 LEU A C 1
ATOM 640 O O . LEU A 1 79 ? -1.246 11.778 10.767 1.00 91.75 79 LEU A O 1
ATOM 644 N N . GLU A 1 80 ? 0.331 12.881 9.592 1.00 86.00 80 GLU A N 1
ATOM 645 C CA . GLU A 1 80 ? 1.439 12.602 10.518 1.00 86.00 80 GLU A CA 1
ATOM 646 C C . GLU A 1 80 ? 1.332 13.413 11.820 1.00 86.00 80 GLU A C 1
ATOM 648 O O . GLU A 1 80 ? 1.644 12.911 12.894 1.00 86.00 80 GLU A O 1
ATOM 653 N N . ASP A 1 81 ? 0.859 14.660 11.742 1.00 83.06 81 ASP A N 1
ATOM 654 C CA . ASP A 1 81 ? 0.715 15.561 12.892 1.00 83.06 81 ASP A CA 1
ATOM 655 C C . ASP A 1 81 ? -0.489 16.497 12.691 1.00 83.06 81 ASP A C 1
ATOM 657 O O . ASP A 1 81 ? -0.956 16.689 11.579 1.00 83.06 81 ASP A O 1
ATOM 661 N N . LEU A 1 82 ? -1.006 17.109 13.752 1.00 81.31 82 LEU A N 1
ATOM 662 C CA . LEU A 1 82 ? -2.111 18.070 13.719 1.00 81.31 82 LEU A CA 1
ATOM 663 C C . LEU A 1 82 ? -1.639 19.531 13.591 1.00 81.31 82 LEU A C 1
ATOM 665 O O . LEU A 1 82 ? -2.457 20.452 13.626 1.00 81.31 82 LEU A O 1
ATOM 669 N N . GLN A 1 83 ? -0.332 19.769 13.457 1.00 79.00 83 GLN A N 1
ATOM 670 C CA . GLN A 1 83 ? 0.236 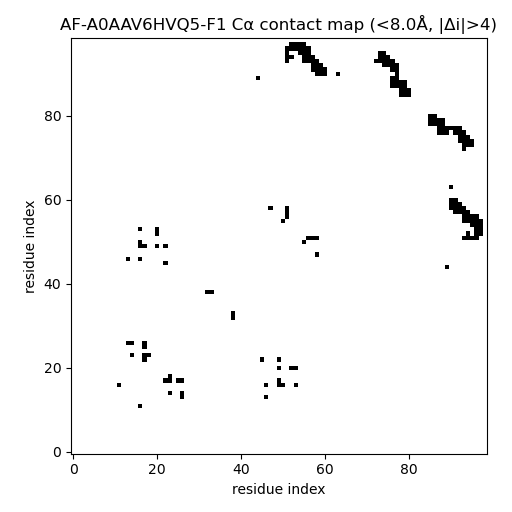21.113 13.323 1.00 79.00 83 GLN A CA 1
ATOM 671 C C . GLN A 1 83 ? -0.012 21.735 11.941 1.00 79.00 83 GLN A C 1
ATOM 673 O O . GLN A 1 83 ? -0.205 21.039 10.947 1.00 79.00 83 GLN A O 1
ATOM 678 N N . ALA A 1 84 ? 0.006 23.068 11.852 1.00 67.56 84 ALA A N 1
ATOM 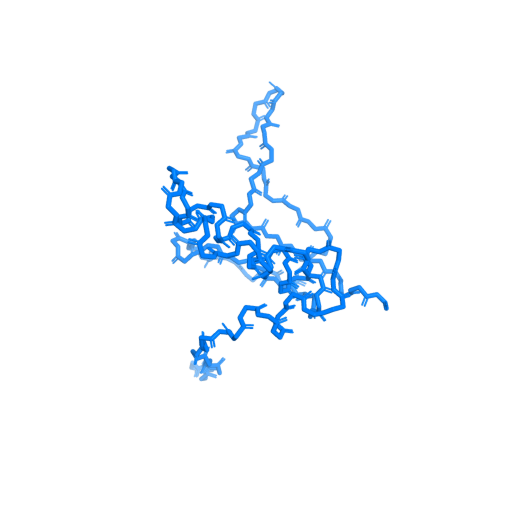679 C CA . ALA A 1 84 ? -0.121 23.768 10.574 1.00 67.56 84 ALA A CA 1
ATOM 680 C C . ALA A 1 84 ? 1.068 23.429 9.652 1.00 67.56 84 ALA A C 1
ATOM 682 O O . ALA A 1 84 ? 2.219 23.626 10.031 1.00 67.56 84 ALA A O 1
ATOM 683 N N . GLY A 1 85 ? 0.784 22.924 8.445 1.00 71.56 85 GLY A N 1
ATOM 684 C CA . GLY A 1 85 ? 1.804 22.412 7.516 1.00 71.56 85 GLY A CA 1
ATOM 685 C C . GLY A 1 85 ? 2.117 20.919 7.674 1.00 71.56 85 GLY A C 1
ATOM 686 O O . GLY A 1 85 ? 3.149 20.458 7.195 1.00 71.56 85 GLY A O 1
ATOM 687 N N . SER A 1 86 ? 1.244 20.172 8.348 1.00 73.50 86 SER A N 1
ATOM 688 C CA . SER A 1 86 ? 1.398 18.738 8.586 1.00 73.50 86 SER A CA 1
ATOM 689 C C . SER A 1 86 ? 1.479 17.923 7.295 1.00 73.50 86 SER A C 1
ATOM 691 O O . SER A 1 86 ? 0.714 18.111 6.347 1.00 73.50 86 SER A O 1
ATOM 693 N N . SER A 1 87 ? 2.440 17.000 7.272 1.00 84.06 87 SER A N 1
ATOM 694 C CA . SER A 1 87 ? 2.636 16.058 6.179 1.00 84.06 87 SER A CA 1
ATOM 695 C C . SER A 1 87 ? 1.616 14.927 6.235 1.00 84.06 87 SER A C 1
ATOM 697 O O . SER A 1 87 ? 1.204 14.475 7.304 1.00 84.06 87 SER A O 1
ATOM 699 N N . LEU A 1 88 ? 1.243 14.434 5.059 1.00 89.81 88 LEU A N 1
ATOM 700 C CA . LEU A 1 88 ? 0.539 13.164 4.924 1.00 89.81 88 LEU A CA 1
ATOM 701 C C . LEU A 1 88 ? 1.519 12.008 5.135 1.00 89.81 88 LEU A C 1
ATOM 703 O O . LEU A 1 88 ? 2.699 12.134 4.801 1.00 89.81 88 LEU A O 1
ATOM 707 N N . ASN A 1 89 ? 1.018 10.879 5.630 1.00 88.69 89 ASN A N 1
ATOM 708 C CA . ASN A 1 89 ? 1.781 9.641 5.733 1.00 88.69 89 ASN A CA 1
ATOM 709 C C . ASN A 1 89 ? 1.086 8.481 5.013 1.00 88.69 89 ASN A C 1
ATOM 711 O O . ASN A 1 89 ? -0.122 8.489 4.772 1.00 88.69 89 ASN A O 1
ATOM 715 N N . GLY A 1 90 ? 1.882 7.477 4.649 1.00 92.88 90 GLY A N 1
ATOM 716 C CA . GLY A 1 90 ? 1.413 6.261 3.984 1.00 92.88 90 GLY A CA 1
ATOM 717 C C . GLY A 1 90 ? 0.998 5.143 4.942 1.00 92.88 90 GLY A C 1
ATOM 718 O O . GLY A 1 90 ? 0.710 4.042 4.476 1.00 92.88 90 GLY A O 1
ATOM 719 N N . ALA A 1 91 ? 0.972 5.395 6.255 1.00 94.31 91 ALA A N 1
ATOM 720 C CA . ALA A 1 91 ? 0.804 4.347 7.261 1.00 94.31 91 ALA A CA 1
ATOM 721 C C . ALA A 1 91 ? -0.640 3.835 7.356 1.00 94.31 91 ALA A C 1
ATOM 723 O O . ALA A 1 91 ? -0.875 2.680 7.713 1.00 94.31 91 ALA A O 1
ATOM 724 N N . VAL A 1 92 ? -1.616 4.684 7.010 1.00 95.56 92 VAL A N 1
ATOM 725 C CA . VAL A 1 92 ? -3.039 4.332 6.930 1.00 95.56 92 VAL A CA 1
ATOM 726 C C . VAL A 1 92 ? -3.642 4.949 5.675 1.00 95.56 92 VAL A C 1
ATOM 728 O O . VAL A 1 92 ? -3.650 6.168 5.512 1.00 95.56 92 VAL A O 1
ATOM 731 N N . MET A 1 93 ? -4.186 4.114 4.793 1.00 97.25 93 MET A N 1
ATOM 732 C CA . MET A 1 93 ? -4.823 4.566 3.554 1.00 97.25 93 MET A CA 1
ATOM 733 C C . MET A 1 93 ? -6.060 3.732 3.245 1.00 97.25 93 MET A C 1
ATOM 735 O O . MET A 1 93 ? -6.012 2.508 3.313 1.00 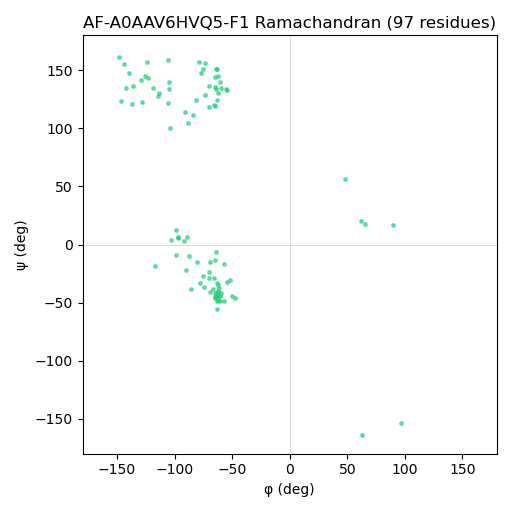97.25 93 MET A O 1
ATOM 739 N N . SER A 1 94 ? -7.158 4.382 2.867 1.00 97.31 94 SER A N 1
ATOM 740 C CA . SER A 1 94 ? -8.387 3.716 2.427 1.00 97.31 94 SER A CA 1
ATOM 741 C C . SER A 1 94 ? -8.817 4.285 1.088 1.00 97.31 94 SER A C 1
ATOM 743 O O . SER A 1 94 ? -9.048 5.487 0.997 1.00 97.31 94 SER A O 1
ATOM 745 N N . PHE A 1 95 ? -8.956 3.444 0.066 1.00 97.00 95 PHE A N 1
ATOM 746 C CA . PHE A 1 95 ? -9.381 3.875 -1.265 1.00 97.00 95 PHE A CA 1
ATOM 747 C C . PHE A 1 95 ? -10.346 2.887 -1.909 1.00 97.00 95 PHE A C 1
ATOM 749 O O . PHE A 1 95 ? -10.257 1.671 -1.725 1.00 97.00 95 PHE A O 1
ATOM 756 N N . GLY A 1 96 ? -11.260 3.416 -2.720 1.00 95.06 96 GLY A N 1
ATOM 757 C CA . GLY A 1 96 ? -12.019 2.592 -3.655 1.00 95.06 96 GLY A CA 1
ATOM 758 C C . GLY A 1 96 ? -11.106 1.959 -4.710 1.00 95.06 96 GLY A C 1
ATOM 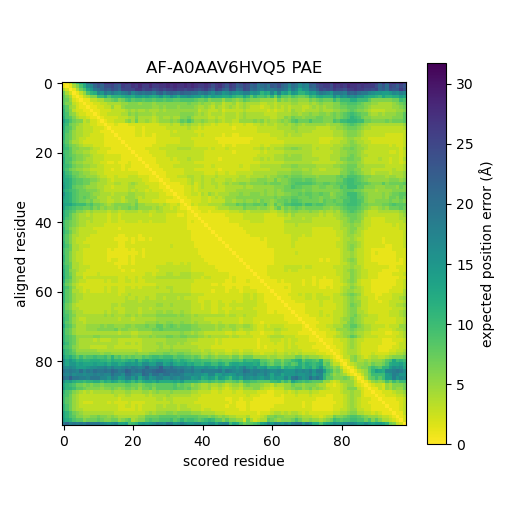759 O O . GLY A 1 96 ? -10.076 2.523 -5.077 1.00 95.06 96 GLY A O 1
ATOM 760 N N . LYS A 1 97 ? -11.499 0.788 -5.219 1.00 90.69 97 LYS A N 1
ATOM 761 C CA . LYS A 1 97 ? -10.786 0.118 -6.311 1.00 90.69 97 LYS A CA 1
ATOM 762 C C . LYS A 1 97 ? -10.766 1.003 -7.567 1.00 90.69 97 LYS A C 1
ATOM 764 O O . LYS A 1 97 ? -11.781 1.621 -7.900 1.00 90.69 97 LYS A O 1
ATOM 769 N N . HIS A 1 98 ? -9.637 1.025 -8.276 1.00 85.12 98 HIS A N 1
ATOM 770 C CA . HIS A 1 98 ? -9.547 1.668 -9.585 1.00 85.12 98 HIS A CA 1
ATOM 771 C C . HIS A 1 98 ? -10.464 0.961 -10.600 1.00 85.12 98 HIS A C 1
ATOM 773 O O . HIS A 1 98 ? -10.517 -0.270 -10.628 1.00 85.12 98 HIS A O 1
ATOM 779 N N . ARG A 1 99 ? -11.234 1.745 -11.365 1.00 76.19 99 ARG A N 1
ATOM 780 C CA . ARG A 1 99 ? -12.277 1.243 -12.276 1.00 76.19 99 ARG A CA 1
ATOM 781 C C . ARG A 1 99 ? -11.712 0.390 -13.402 1.00 76.19 99 ARG A C 1
ATOM 783 O O . ARG A 1 99 ? -10.684 0.806 -13.974 1.00 76.19 99 ARG A O 1
#

Organism: NCBI:txid479676

pLDDT: mean 90.28, std 8.99, range [42.81, 97.31]

Mean predicted aligned error: 5.12 Å